Protein AF-F2KRZ5-F1 (afdb_monomer_lite)

Organism: Archaeoglobus veneficus (strain DSM 11195 / SNP6) (NCBI:txid693661)

Structure (mmCIF, N/CA/C/O backbone):
data_AF-F2KRZ5-F1
#
_entry.id   AF-F2KRZ5-F1
#
loop_
_atom_site.group_PDB
_atom_site.id
_atom_site.type_symbol
_atom_site.label_atom_id
_atom_site.label_alt_id
_atom_site.label_comp_id
_atom_site.label_asym_id
_atom_site.label_entity_id
_atom_site.label_seq_id
_atom_site.pdbx_PDB_ins_code
_atom_site.Cartn_x
_atom_site.Cartn_y
_atom_site.Cartn_z
_atom_site.occupancy
_atom_site.B_iso_or_equiv
_atom_site.auth_seq_id
_atom_site.auth_comp_id
_atom_site.auth_asym_id
_atom_site.auth_atom_id
_atom_site.pdbx_PDB_model_num
ATOM 1 N N . MET A 1 1 ? -9.311 4.097 11.106 1.00 94.12 1 MET A N 1
ATOM 2 C CA . MET A 1 1 ? -8.790 3.557 9.817 1.00 94.12 1 MET A CA 1
ATOM 3 C C . MET A 1 1 ? -8.572 4.732 8.874 1.00 94.12 1 MET A C 1
ATOM 5 O O . MET A 1 1 ? -9.398 5.634 8.877 1.00 94.12 1 MET A O 1
ATOM 9 N N . LYS A 1 2 ? -7.502 4.738 8.073 1.00 96.81 2 LYS A N 1
ATOM 10 C CA . LYS A 1 2 ? -7.177 5.802 7.105 1.00 96.81 2 LYS A CA 1
ATOM 11 C C . LYS A 1 2 ? -7.124 5.272 5.679 1.00 96.81 2 LYS A C 1
ATOM 13 O O . LYS A 1 2 ? -6.730 4.131 5.455 1.00 96.81 2 LYS A O 1
ATOM 18 N N . GLU A 1 3 ? -7.502 6.112 4.719 1.00 97.12 3 GLU A N 1
ATOM 19 C CA . GLU A 1 3 ? -7.477 5.753 3.301 1.00 97.12 3 GLU A CA 1
ATOM 20 C C . GLU A 1 3 ? -6.109 6.032 2.676 1.00 97.12 3 GLU A C 1
ATOM 22 O O . GLU A 1 3 ? -5.577 7.133 2.788 1.00 97.12 3 GLU A O 1
ATOM 27 N N . VAL A 1 4 ? -5.579 5.056 1.946 1.00 96.56 4 VAL A N 1
ATOM 28 C CA . VAL A 1 4 ? -4.406 5.204 1.086 1.00 96.56 4 VAL A CA 1
ATOM 29 C C . VAL A 1 4 ? -4.859 5.043 -0.359 1.00 96.56 4 VAL A C 1
ATOM 31 O O . VAL A 1 4 ? -5.401 4.005 -0.752 1.00 96.56 4 VAL A O 1
ATOM 34 N N . ARG A 1 5 ? -4.643 6.086 -1.165 1.00 96.75 5 ARG A N 1
ATOM 35 C CA . ARG A 1 5 ? -4.836 6.025 -2.615 1.00 96.75 5 ARG A CA 1
ATOM 36 C C . ARG A 1 5 ? -3.574 5.497 -3.273 1.00 96.75 5 ARG A C 1
ATOM 38 O O . ARG A 1 5 ? -2.492 6.025 -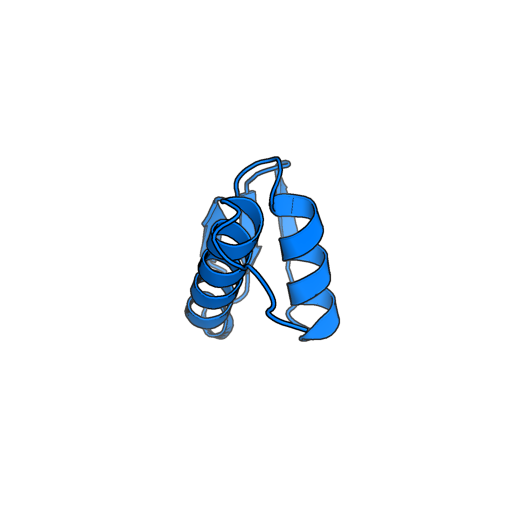3.059 1.00 96.75 5 ARG A O 1
ATOM 45 N N . VAL A 1 6 ? -3.739 4.462 -4.082 1.00 95.19 6 VAL A N 1
ATOM 46 C CA . VAL A 1 6 ? -2.651 3.723 -4.723 1.00 95.19 6 VAL A CA 1
ATOM 47 C C . VAL A 1 6 ? -2.871 3.742 -6.225 1.00 95.19 6 VAL A C 1
ATOM 49 O O . VAL A 1 6 ? -3.990 3.501 -6.685 1.00 95.19 6 VAL A O 1
ATOM 52 N N . ARG A 1 7 ? -1.821 3.978 -7.013 1.00 93.62 7 ARG A N 1
ATOM 53 C CA . ARG A 1 7 ? -1.914 3.816 -8.467 1.00 93.62 7 ARG A CA 1
ATOM 54 C C . ARG A 1 7 ? -2.244 2.366 -8.830 1.00 93.62 7 ARG A C 1
ATOM 56 O O . ARG A 1 7 ? -1.843 1.430 -8.139 1.00 93.62 7 ARG A O 1
ATOM 63 N N . ARG A 1 8 ? -2.971 2.173 -9.933 1.00 92.38 8 ARG A N 1
ATOM 64 C CA . ARG A 1 8 ? -3.482 0.855 -10.351 1.00 92.38 8 ARG A CA 1
ATOM 65 C C . ARG A 1 8 ? -2.373 -0.169 -10.613 1.00 92.38 8 ARG A C 1
ATOM 67 O O . ARG A 1 8 ? -2.550 -1.336 -10.288 1.00 92.38 8 ARG A O 1
ATOM 74 N N . ASP A 1 9 ? -1.2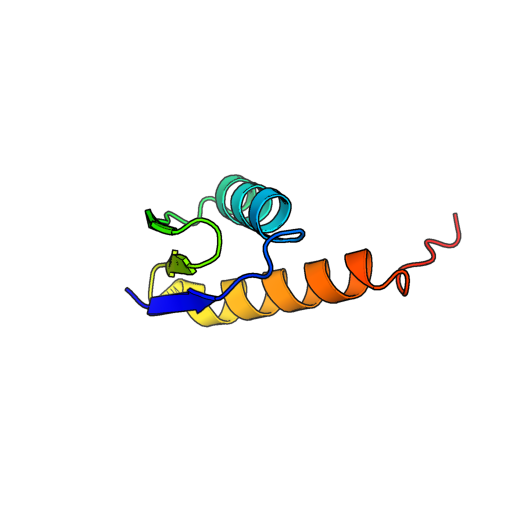61 0.272 -11.183 1.00 91.38 9 ASP A N 1
ATOM 75 C CA . ASP A 1 9 ? -0.063 -0.524 -11.472 1.00 91.38 9 ASP A CA 1
ATOM 76 C C . ASP A 1 9 ? 0.730 -0.904 -10.209 1.00 91.38 9 ASP A C 1
ATOM 78 O O . ASP A 1 9 ? 1.345 -1.965 -10.155 1.00 91.38 9 ASP A O 1
ATOM 82 N N . VAL A 1 10 ? 0.660 -0.081 -9.162 1.00 93.69 10 VAL A N 1
ATOM 83 C CA . VAL A 1 10 ? 1.365 -0.304 -7.888 1.00 93.69 10 VAL A CA 1
ATOM 84 C C . VAL A 1 10 ? 0.518 -1.082 -6.873 1.00 93.69 10 VAL A C 1
ATOM 86 O O . VAL A 1 10 ? 1.055 -1.747 -5.986 1.00 93.69 10 VAL A O 1
ATOM 89 N N . ALA A 1 11 ? -0.810 -1.047 -7.001 1.00 94.94 11 ALA A N 1
ATOM 90 C CA . ALA A 1 11 ? -1.735 -1.556 -5.990 1.00 94.94 11 ALA A CA 1
ATOM 91 C C . ALA A 1 11 ? -1.518 -3.040 -5.634 1.00 94.94 11 ALA A C 1
ATOM 93 O O . ALA A 1 11 ? -1.676 -3.420 -4.475 1.00 94.94 11 ALA A O 1
ATOM 94 N N . TYR A 1 12 ? -1.148 -3.889 -6.600 1.00 94.94 12 TYR A N 1
ATOM 95 C CA . TYR A 1 12 ? -0.847 -5.303 -6.334 1.00 94.94 12 TYR A CA 1
ATOM 96 C C . TYR A 1 12 ? 0.393 -5.467 -5.441 1.00 94.94 12 TYR A C 1
ATOM 98 O O . TYR A 1 12 ? 0.340 -6.128 -4.405 1.00 94.94 12 TYR A O 1
ATOM 106 N N . MET A 1 13 ? 1.495 -4.802 -5.795 1.00 95.31 13 MET A N 1
ATOM 107 C CA . MET A 1 13 ? 2.735 -4.838 -5.013 1.00 95.31 13 MET A CA 1
ATOM 108 C C . MET A 1 13 ? 2.547 -4.238 -3.622 1.00 95.31 13 MET A C 1
ATOM 110 O O . MET A 1 13 ? 3.091 -4.754 -2.647 1.00 95.31 13 MET A O 1
ATOM 114 N N . PHE A 1 14 ? 1.748 -3.179 -3.524 1.00 96.62 14 PHE A N 1
ATOM 115 C CA . PHE A 1 14 ? 1.437 -2.542 -2.256 1.00 96.62 14 PHE A CA 1
ATOM 116 C C . PHE A 1 14 ? 0.712 -3.502 -1.303 1.00 96.62 14 PHE A C 1
ATOM 118 O O . PHE A 1 14 ? 1.182 -3.691 -0.184 1.00 96.62 14 PHE A O 1
ATOM 125 N N . ARG A 1 15 ? -0.328 -4.214 -1.767 1.00 96.31 15 ARG A N 1
ATOM 126 C CA . ARG A 1 15 ? -1.003 -5.267 -0.979 1.00 96.31 15 ARG A CA 1
ATOM 127 C C . ARG A 1 15 ? -0.033 -6.345 -0.502 1.00 96.31 15 ARG A C 1
ATOM 129 O O . ARG A 1 15 ? -0.005 -6.650 0.686 1.00 96.31 15 ARG A O 1
ATOM 136 N N . ASN A 1 16 ? 0.827 -6.851 -1.390 1.00 96.81 16 ASN A N 1
ATOM 137 C CA . ASN A 1 16 ? 1.842 -7.838 -1.008 1.00 96.81 16 ASN A CA 1
ATOM 138 C C . ASN A 1 16 ? 2.769 -7.322 0.100 1.00 96.81 16 ASN A C 1
ATOM 140 O O . ASN A 1 16 ? 3.106 -8.067 1.017 1.00 96.81 16 ASN A O 1
ATOM 144 N N . ARG A 1 17 ? 3.166 -6.045 0.063 1.00 96.44 17 ARG A N 1
ATOM 145 C CA . ARG A 1 17 ? 3.992 -5.453 1.125 1.00 96.44 17 ARG A CA 1
ATOM 146 C C . ARG A 1 17 ? 3.250 -5.344 2.454 1.00 96.44 17 ARG A C 1
ATOM 148 O O . ARG A 1 17 ? 3.868 -5.611 3.481 1.00 96.44 17 ARG A O 1
ATOM 155 N N . LEU A 1 18 ? 1.960 -5.004 2.442 1.00 96.50 18 LEU A N 1
ATOM 156 C CA . LEU A 1 18 ? 1.142 -4.987 3.659 1.00 96.50 18 LEU A CA 1
ATOM 157 C C . LEU A 1 18 ? 1.027 -6.390 4.270 1.00 96.50 18 LEU A C 1
ATOM 159 O O . LEU A 1 18 ? 1.250 -6.542 5.469 1.00 96.50 18 LEU A O 1
ATOM 163 N N . ILE A 1 19 ? 0.796 -7.417 3.444 1.00 96.75 19 ILE A N 1
ATOM 164 C CA .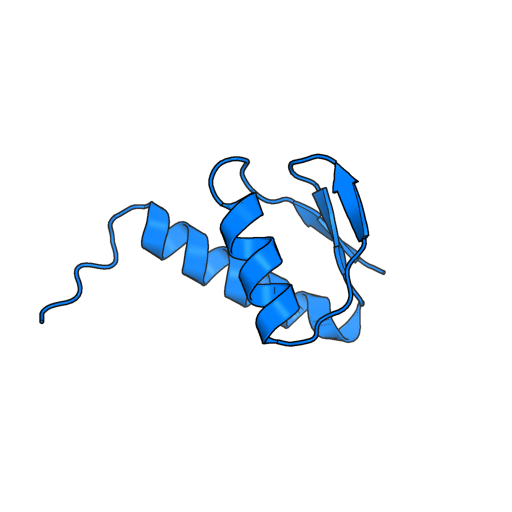 ILE A 1 19 ? 0.746 -8.824 3.880 1.00 96.75 19 ILE A CA 1
ATOM 165 C C . ILE A 1 19 ? 2.074 -9.245 4.520 1.00 96.75 19 ILE A C 1
ATOM 167 O O . ILE A 1 19 ? 2.084 -9.762 5.636 1.00 96.75 19 ILE A O 1
ATOM 171 N N . LEU A 1 20 ? 3.204 -8.981 3.854 1.00 96.44 20 LEU A N 1
ATOM 172 C CA . LEU A 1 20 ? 4.537 -9.333 4.363 1.00 96.44 20 LEU A CA 1
ATOM 173 C C . LEU A 1 20 ? 4.858 -8.651 5.698 1.00 96.44 20 LEU A C 1
ATOM 175 O O . LEU A 1 20 ? 5.515 -9.243 6.550 1.00 96.44 20 LEU A O 1
ATOM 179 N N . ARG A 1 21 ? 4.376 -7.420 5.893 1.00 94.50 21 ARG A N 1
ATOM 180 C CA . ARG A 1 21 ? 4.532 -6.663 7.143 1.00 94.50 21 ARG A CA 1
ATOM 181 C C . ARG A 1 21 ? 3.439 -6.951 8.173 1.00 94.50 21 ARG A C 1
ATOM 183 O O . ARG A 1 21 ? 3.445 -6.342 9.235 1.00 94.50 21 ARG A O 1
ATOM 190 N N . ARG A 1 22 ? 2.516 -7.877 7.880 1.00 96.44 22 ARG A N 1
ATOM 191 C CA . ARG A 1 22 ? 1.364 -8.220 8.731 1.00 96.44 22 ARG A CA 1
ATOM 192 C C . ARG A 1 22 ? 0.486 -7.008 9.078 1.00 96.44 22 ARG A C 1
ATOM 194 O O . ARG A 1 22 ? -0.123 -6.959 10.143 1.00 96.44 22 ARG A O 1
ATOM 201 N N . ILE A 1 23 ? 0.404 -6.037 8.171 1.00 96.38 23 ILE A N 1
ATOM 202 C CA . ILE A 1 23 ? -0.483 -4.881 8.300 1.00 96.38 23 ILE A CA 1
ATOM 203 C C . ILE A 1 23 ? -1.855 -5.300 7.780 1.00 96.38 23 ILE A C 1
ATOM 205 O O . ILE A 1 23 ? -2.026 -5.556 6.588 1.00 96.38 23 ILE A O 1
ATOM 209 N N . HIS A 1 24 ? -2.838 -5.374 8.676 1.00 96.25 24 HIS A N 1
ATOM 210 C CA . HIS A 1 24 ? -4.223 -5.627 8.291 1.00 96.25 24 HIS A CA 1
ATOM 211 C C . HIS A 1 24 ? -4.751 -4.470 7.433 1.00 96.25 24 HIS A C 1
ATOM 213 O O . HIS A 1 24 ? -4.513 -3.311 7.760 1.00 96.25 24 HIS A O 1
ATOM 219 N N . TYR A 1 25 ? -5.482 -4.755 6.357 1.00 96.75 25 TYR A N 1
ATOM 220 C CA . TYR A 1 25 ? -6.066 -3.730 5.491 1.00 96.75 25 TYR A CA 1
ATOM 221 C C . TYR A 1 25 ? -7.413 -4.179 4.928 1.00 96.75 25 TYR A C 1
ATOM 223 O O . TYR A 1 25 ? -7.723 -5.368 4.906 1.00 96.75 25 TYR A O 1
ATOM 231 N N . VAL A 1 26 ? -8.209 -3.221 4.456 1.00 97.25 26 VAL A N 1
ATOM 232 C CA . VAL A 1 26 ? -9.482 -3.480 3.770 1.00 97.25 26 VAL A CA 1
ATOM 233 C C . VAL A 1 26 ? -9.459 -2.801 2.407 1.00 97.25 26 VAL A C 1
ATOM 235 O O . VAL A 1 26 ? -9.219 -1.598 2.307 1.00 97.25 26 VAL A O 1
ATOM 238 N N . ASP A 1 27 ? -9.713 -3.558 1.345 1.00 95.81 27 ASP A N 1
ATOM 239 C CA . ASP A 1 27 ? -9.877 -2.998 0.005 1.00 95.81 27 ASP A CA 1
ATOM 240 C C . ASP A 1 27 ? -11.232 -2.283 -0.110 1.00 95.81 27 ASP A C 1
ATOM 242 O O . ASP A 1 27 ? -12.284 -2.904 0.018 1.00 95.81 27 ASP A O 1
ATOM 246 N N . LYS A 1 28 ? -11.212 -0.973 -0.384 1.00 94.00 28 LYS A N 1
ATOM 247 C CA . LYS A 1 28 ? -12.420 -0.189 -0.709 1.00 94.00 28 LYS A CA 1
ATOM 248 C C . LYS A 1 28 ? -12.646 -0.126 -2.219 1.00 94.00 28 LYS A C 1
ATOM 250 O O . LYS A 1 28 ? -13.778 -0.099 -2.690 1.00 94.00 28 LYS A O 1
ATOM 255 N N . SER A 1 29 ? -11.563 -0.088 -2.992 1.00 94.06 29 SER A N 1
ATOM 256 C CA . SER A 1 29 ? -11.576 -0.170 -4.454 1.00 94.06 29 SER A CA 1
ATOM 257 C C . SER A 1 29 ? -10.226 -0.685 -4.965 1.00 94.06 29 SER A C 1
ATOM 259 O O . SER A 1 29 ? -9.283 -0.861 -4.195 1.00 94.06 29 SER A O 1
ATOM 261 N N . LYS A 1 30 ? -10.077 -0.860 -6.287 1.00 90.88 30 LYS A N 1
ATOM 262 C CA . LYS A 1 30 ? -8.790 -1.265 -6.888 1.00 90.88 30 LYS A CA 1
ATOM 263 C C . LYS A 1 30 ? -7.626 -0.341 -6.500 1.00 90.88 30 LYS A C 1
ATOM 265 O O . LYS A 1 30 ? -6.498 -0.821 -6.398 1.00 90.88 30 LYS A O 1
ATOM 270 N N . THR A 1 31 ? -7.902 0.944 -6.283 1.00 95.94 31 THR A N 1
ATOM 271 C CA . THR A 1 31 ? -6.923 2.018 -6.043 1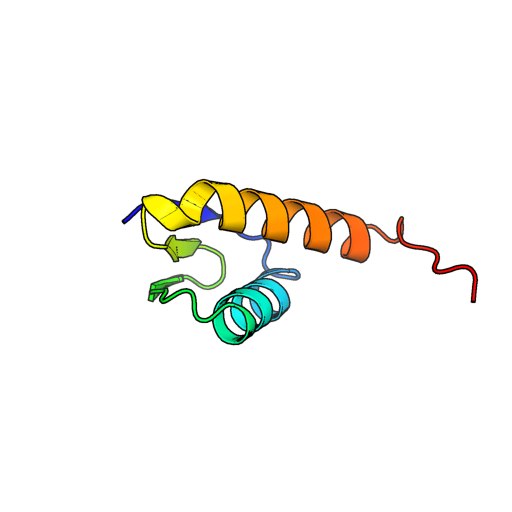.00 95.94 31 THR A CA 1
ATOM 272 C C . THR A 1 31 ? -7.101 2.693 -4.681 1.00 95.94 31 THR A C 1
ATOM 274 O O . THR A 1 31 ? -6.534 3.756 -4.441 1.00 95.94 31 THR A O 1
ATOM 277 N N . THR A 1 32 ? -7.922 2.141 -3.786 1.00 96.50 32 THR A N 1
ATOM 278 C CA . THR A 1 32 ? -8.184 2.727 -2.462 1.00 96.50 32 THR A CA 1
ATOM 279 C C . THR A 1 32 ? -8.209 1.633 -1.413 1.00 96.50 32 THR A C 1
ATOM 281 O O . THR A 1 32 ? -9.064 0.749 -1.454 1.00 96.50 32 THR A O 1
ATOM 284 N N . ILE A 1 33 ? -7.271 1.718 -0.474 1.00 97.19 33 ILE A N 1
ATOM 285 C CA . ILE A 1 33 ? -7.046 0.711 0.560 1.00 97.19 33 ILE A CA 1
ATOM 286 C C . ILE A 1 33 ? -7.118 1.386 1.925 1.00 97.19 33 ILE A C 1
ATOM 288 O O . ILE A 1 33 ? -6.491 2.421 2.140 1.00 97.19 33 ILE A O 1
ATOM 292 N N . LEU A 1 34 ? -7.896 0.815 2.839 1.00 97.75 34 LEU A N 1
ATOM 293 C CA . LEU A 1 34 ? -8.017 1.278 4.215 1.00 97.75 34 LEU A CA 1
ATOM 294 C C . LEU A 1 34 ? -6.998 0.562 5.092 1.00 97.75 34 LEU A C 1
ATOM 296 O O . LEU A 1 34 ? -6.965 -0.667 5.120 1.00 97.75 34 LEU A O 1
ATOM 300 N N . VAL A 1 35 ? -6.208 1.329 5.835 1.00 97.56 35 VAL A N 1
ATOM 301 C CA . VAL A 1 35 ? -5.173 0.822 6.743 1.00 97.56 35 VAL A CA 1
ATOM 302 C C . VAL A 1 35 ? -5.388 1.356 8.167 1.00 97.56 35 VAL A C 1
ATOM 304 O O . VAL A 1 35 ? -6.018 2.406 8.346 1.00 97.56 35 VAL A O 1
ATOM 307 N N . PRO A 1 36 ? -4.895 0.662 9.205 1.00 97.75 36 PRO A N 1
ATOM 308 C CA . PRO A 1 36 ? -4.875 1.160 10.571 1.00 97.75 36 PRO A CA 1
ATOM 309 C C . PRO A 1 36 ? -4.180 2.518 10.666 1.00 97.75 36 PRO A C 1
ATOM 311 O O . PRO A 1 36 ? -3.205 2.787 9.966 1.00 97.75 36 PRO A O 1
ATOM 314 N N . GLU A 1 37 ? -4.676 3.387 11.543 1.00 97.31 37 GLU A N 1
ATOM 315 C CA . GLU A 1 37 ? -4.144 4.749 11.679 1.00 97.31 37 GLU A CA 1
ATOM 316 C C . GLU A 1 37 ? -2.683 4.783 12.117 1.00 97.31 37 GLU A C 1
ATOM 318 O O . GLU A 1 37 ? -1.915 5.587 11.597 1.00 97.31 37 GLU A O 1
ATOM 323 N N . ASN A 1 38 ? -2.293 3.868 13.002 1.00 96.75 38 ASN A N 1
ATOM 324 C CA . ASN A 1 38 ? -0.919 3.702 13.469 1.00 96.75 38 ASN A CA 1
ATOM 325 C C . ASN A 1 38 ? 0.036 3.163 12.389 1.00 96.75 38 ASN A C 1
ATOM 327 O O . ASN A 1 38 ? 1.241 3.345 12.509 1.00 96.75 38 ASN A O 1
ATOM 331 N N . ALA A 1 39 ? -0.482 2.516 11.341 1.00 96.25 39 ALA A N 1
ATOM 332 C CA . ALA A 1 39 ? 0.308 1.989 10.227 1.00 96.25 39 ALA A CA 1
ATOM 333 C C . ALA A 1 39 ? 0.308 2.924 9.005 1.00 96.25 39 ALA A C 1
ATOM 335 O O . ALA A 1 39 ? 0.960 2.630 8.002 1.00 96.25 39 ALA A O 1
ATOM 336 N N . TYR A 1 40 ? -0.427 4.040 9.056 1.00 96.94 40 TYR A N 1
ATOM 337 C CA . TYR A 1 40 ? -0.618 4.925 7.908 1.00 96.94 40 TYR A CA 1
ATOM 338 C C . TYR A 1 40 ? 0.703 5.494 7.379 1.00 96.94 40 TYR A C 1
ATOM 340 O O . TYR A 1 40 ? 0.963 5.417 6.179 1.00 96.94 40 TYR A O 1
ATOM 348 N N . ASP A 1 41 ? 1.568 5.999 8.258 1.00 96.50 41 ASP A N 1
ATOM 349 C CA . ASP A 1 41 ? 2.842 6.601 7.845 1.00 96.50 41 ASP A CA 1
ATOM 350 C C . ASP A 1 41 ? 3.788 5.564 7.226 1.00 96.50 41 ASP A C 1
ATOM 352 O O . ASP A 1 41 ? 4.462 5.826 6.225 1.00 96.50 41 ASP A O 1
ATOM 356 N N . GLU A 1 42 ? 3.780 4.340 7.758 1.00 96.00 42 GLU A N 1
ATOM 357 C CA . GLU A 1 42 ? 4.512 3.220 7.176 1.00 96.00 42 GLU A CA 1
ATOM 358 C C . GLU A 1 42 ? 3.962 2.846 5.792 1.00 96.00 42 GLU A C 1
ATOM 360 O O . GLU A 1 42 ? 4.732 2.646 4.851 1.00 96.00 42 GLU A O 1
ATOM 365 N N . CYS A 1 43 ? 2.639 2.822 5.633 1.00 96.81 43 CYS A N 1
ATOM 366 C CA . CYS A 1 43 ? 1.977 2.586 4.354 1.00 96.81 43 CYS A CA 1
ATOM 367 C C . CYS A 1 43 ? 2.348 3.652 3.312 1.00 96.81 43 CYS A C 1
ATOM 369 O O . CYS A 1 43 ? 2.660 3.317 2.169 1.00 96.81 43 CYS A O 1
ATOM 371 N N . VAL A 1 44 ? 2.392 4.928 3.703 1.00 96.0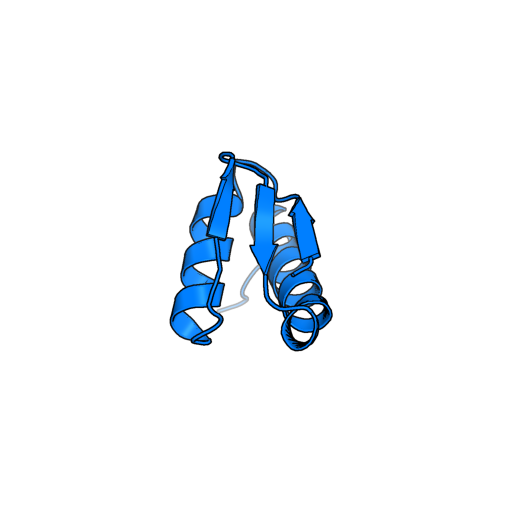0 44 VAL A N 1
ATOM 372 C CA . VAL A 1 44 ? 2.837 6.021 2.825 1.00 96.00 44 VAL A CA 1
ATOM 373 C C . VAL A 1 44 ? 4.294 5.827 2.399 1.00 96.00 44 VAL A C 1
ATOM 375 O O . VAL A 1 44 ? 4.631 6.047 1.234 1.00 96.00 44 VAL A O 1
ATOM 378 N N . ARG A 1 45 ? 5.166 5.375 3.308 1.00 96.12 45 ARG A N 1
ATOM 379 C CA . ARG A 1 45 ? 6.568 5.079 2.985 1.00 96.12 45 ARG A CA 1
ATOM 380 C C . ARG A 1 45 ? 6.698 3.937 1.975 1.00 96.12 45 ARG A C 1
ATOM 382 O O . ARG A 1 45 ? 7.389 4.101 0.973 1.00 96.12 45 ARG A O 1
ATOM 389 N N . ILE A 1 46 ? 5.997 2.824 2.195 1.00 95.19 46 ILE A N 1
ATOM 390 C CA . ILE A 1 46 ? 5.979 1.678 1.269 1.00 95.19 46 ILE A CA 1
ATOM 391 C C . ILE A 1 46 ? 5.491 2.115 -0.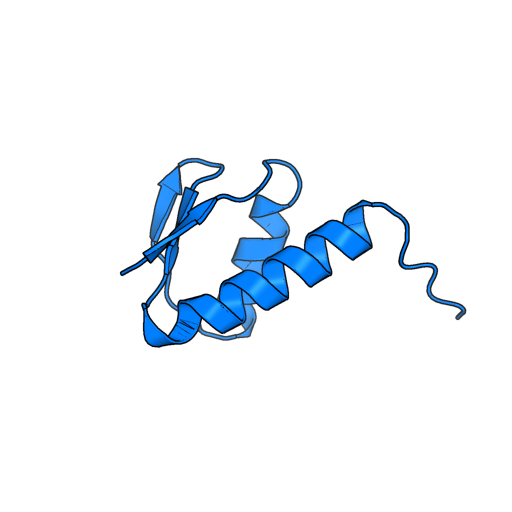113 1.00 95.19 46 ILE A C 1
ATOM 393 O O . ILE A 1 46 ? 6.067 1.718 -1.124 1.00 95.19 46 ILE A O 1
ATOM 397 N N . LEU A 1 47 ? 4.438 2.935 -0.169 1.00 95.50 47 LEU A N 1
ATOM 398 C CA . LEU A 1 47 ? 3.898 3.421 -1.433 1.00 95.50 47 LEU A CA 1
ATOM 399 C C . LEU A 1 47 ? 4.948 4.212 -2.223 1.00 95.50 47 LEU A C 1
ATOM 401 O O . LEU A 1 47 ? 5.175 3.908 -3.392 1.00 95.50 47 LEU A O 1
ATOM 405 N N . LYS A 1 48 ? 5.651 5.147 -1.573 1.00 93.94 48 LYS A N 1
ATOM 406 C CA . LYS A 1 48 ? 6.732 5.922 -2.203 1.00 93.94 48 LYS A CA 1
ATOM 407 C C . LYS A 1 48 ? 7.878 5.038 -2.699 1.00 93.94 48 LYS A C 1
ATOM 409 O O . LYS A 1 48 ? 8.380 5.258 -3.799 1.00 93.94 48 LYS A O 1
ATOM 414 N N . GLU A 1 49 ? 8.284 4.036 -1.915 1.00 93.19 49 GLU A N 1
ATOM 415 C CA . GLU A 1 49 ? 9.317 3.069 -2.315 1.00 93.19 49 GLU A CA 1
ATOM 416 C C . GLU A 1 49 ? 8.903 2.321 -3.595 1.00 93.19 49 GLU A C 1
ATOM 418 O O . GLU A 1 49 ? 9.681 2.218 -4.544 1.00 93.19 49 GLU A O 1
ATOM 423 N N . LEU A 1 50 ? 7.656 1.847 -3.660 1.00 92.50 50 LEU A N 1
ATOM 424 C CA . LEU A 1 50 ? 7.144 1.121 -4.821 1.00 92.50 50 LEU A CA 1
ATOM 425 C C . LEU A 1 50 ? 6.982 2.009 -6.056 1.00 92.50 50 LEU A C 1
ATOM 427 O O . LEU A 1 50 ? 7.336 1.591 -7.158 1.00 92.50 50 LEU A O 1
ATOM 431 N N . GLU A 1 51 ? 6.473 3.230 -5.890 1.00 90.69 51 GLU A N 1
ATOM 432 C CA . GLU A 1 51 ? 6.356 4.198 -6.984 1.00 90.69 51 GLU A CA 1
ATOM 433 C C . GLU A 1 51 ? 7.724 4.552 -7.567 1.00 90.69 51 GLU A C 1
ATOM 435 O O . GLU A 1 51 ? 7.873 4.640 -8.785 1.00 90.69 51 GLU A O 1
ATOM 440 N N . PHE A 1 52 ? 8.744 4.686 -6.718 1.00 89.44 52 PHE A N 1
ATOM 441 C CA . PHE A 1 52 ? 10.109 4.937 -7.166 1.00 89.44 52 PHE A CA 1
ATOM 442 C C . PHE A 1 52 ? 10.694 3.752 -7.954 1.00 89.44 52 PHE A C 1
ATOM 444 O O . PHE A 1 52 ? 11.325 3.957 -8.995 1.00 89.44 52 PHE A O 1
ATOM 451 N N . VAL A 1 53 ? 10.462 2.515 -7.499 1.00 87.50 53 VAL A N 1
ATOM 452 C CA . VAL A 1 53 ? 10.888 1.296 -8.211 1.00 87.50 53 VAL A CA 1
ATOM 453 C C . VAL A 1 53 ? 10.193 1.192 -9.571 1.00 87.50 53 VAL A C 1
ATOM 455 O O . VAL A 1 53 ? 10.849 0.950 -10.583 1.00 87.50 53 VAL A O 1
ATOM 458 N N . MET A 1 54 ? 8.883 1.443 -9.618 1.00 84.75 54 MET A N 1
ATOM 459 C CA . MET A 1 54 ? 8.085 1.402 -10.849 1.00 84.75 54 MET A CA 1
ATOM 460 C C . MET A 1 54 ? 8.392 2.534 -11.825 1.00 84.75 54 MET A C 1
ATOM 462 O O . MET A 1 54 ? 8.277 2.344 -13.032 1.00 84.75 54 MET A O 1
ATOM 466 N N . ALA A 1 55 ? 8.863 3.681 -11.340 1.00 83.25 55 ALA A N 1
ATOM 467 C CA . ALA A 1 55 ? 9.360 4.760 -12.188 1.00 83.25 55 ALA A CA 1
ATOM 468 C C . ALA A 1 55 ? 10.712 4.442 -12.867 1.00 83.25 55 ALA A C 1
ATOM 470 O O . ALA A 1 55 ? 11.301 5.325 -13.490 1.00 83.25 55 ALA A O 1
ATOM 471 N N . GLY A 1 56 ? 11.243 3.219 -12.733 1.00 71.94 56 GLY A N 1
ATOM 472 C CA . GLY A 1 56 ? 12.483 2.788 -13.386 1.00 71.94 56 GLY A CA 1
ATOM 473 C C . GLY A 1 56 ? 13.750 3.436 -12.818 1.00 71.94 56 GLY A C 1
ATOM 474 O O . GLY A 1 56 ? 14.823 3.316 -13.407 1.00 71.94 56 GLY A O 1
ATOM 475 N N . ARG A 1 57 ? 13.656 4.125 -11.672 1.00 60.75 57 ARG A N 1
ATOM 476 C CA . ARG A 1 57 ? 14.802 4.790 -11.028 1.00 60.75 57 ARG A CA 1
ATOM 477 C C . ARG A 1 57 ? 15.609 3.864 -10.120 1.00 60.75 57 ARG A C 1
ATOM 479 O O . ARG A 1 57 ? 16.691 4.240 -9.679 1.00 60.75 57 ARG A O 1
ATOM 486 N N . TRP A 1 58 ? 15.135 2.641 -9.890 1.00 54.00 58 TRP A N 1
ATOM 487 C CA . TRP A 1 58 ? 15.880 1.612 -9.172 1.00 54.00 58 TRP A CA 1
ATOM 488 C C . TRP A 1 58 ? 16.695 0.756 -10.158 1.00 54.00 58 TRP A C 1
ATOM 490 O O . TRP A 1 58 ? 16.371 -0.400 -10.420 1.00 54.00 58 TRP A O 1
ATOM 500 N N . ARG A 1 59 ? 17.769 1.323 -10.732 1.00 51.88 59 ARG A N 1
ATOM 501 C CA . ARG A 1 59 ? 18.844 0.499 -11.310 1.00 51.88 59 ARG A CA 1
ATOM 502 C C . ARG A 1 59 ? 19.579 -0.154 -10.143 1.00 51.88 59 ARG A C 1
ATOM 504 O O . ARG A 1 59 ? 20.428 0.482 -9.524 1.00 51.88 59 ARG A O 1
ATOM 511 N N . VAL A 1 60 ? 19.258 -1.408 -9.833 1.00 55.50 60 VAL A N 1
ATOM 512 C CA . VAL A 1 60 ? 20.168 -2.225 -9.024 1.00 55.50 60 VAL A CA 1
ATOM 513 C C . VAL A 1 60 ? 21.432 -2.388 -9.868 1.00 55.50 60 VAL A C 1
ATOM 515 O O . VAL A 1 60 ? 21.396 -3.051 -10.900 1.00 55.50 60 VAL A O 1
ATOM 518 N N . LYS A 1 61 ? 22.534 -1.733 -9.485 1.00 42.59 61 LYS A N 1
ATOM 519 C CA . LYS A 1 61 ? 23.866 -2.210 -9.867 1.00 42.59 61 LYS A CA 1
ATOM 520 C C . LYS A 1 61 ? 24.069 -3.514 -9.094 1.00 42.59 61 LYS A C 1
ATOM 522 O O . LYS A 1 61 ? 24.427 -3.464 -7.921 1.00 42.59 61 LYS A O 1
ATOM 527 N N . THR A 1 62 ? 23.707 -4.635 -9.706 1.00 45.12 62 THR A N 1
ATOM 528 C CA . THR A 1 62 ? 24.322 -5.932 -9.396 1.00 45.12 62 THR A CA 1
ATOM 529 C C . THR A 1 62 ? 25.699 -5.980 -10.022 1.00 45.12 62 THR A C 1
ATOM 531 O O . THR A 1 62 ? 25.805 -5.490 -11.171 1.00 45.12 62 THR A O 1
#

Secondary structure (DSSP, 8-state):
-EEEE--TTTHHHHHHHHHHTT---EEEETTEEEE-GGGHHHHHHHHHHHHHHHTT------

Foldseek 3Di:
DDKDFADLVQQVVLVVVCVVVVWDWDDPDSGIIGGDPVCVVVSVVSRVVSVCVVVVVPPPPD

pLDDT: mean 90.32, std 13.43, range [42.59, 97.75]

Radius of gyration: 11.83 Å; chains: 1; bounding box: 37×16×27 Å

Sequence (62 aa):
MKEVRVRRDVAYMFRNRLILRRIHYVDKSKTTILVPENAYDECVRILKELEFVMAGRWRVKT